Protein AF-A0A7V9PIA5-F1 (afdb_monomer_lite)

Foldseek 3Di:
DDDDDDPPDPQFLLVVLLQLLLVVQVVCVVPNDDPCPDPLNVVCVVCVLVLLVVCVVRRNHPVLNCLQAPPPVPDCVRNVRDYNNSNVVSNLLLVLLCVQDPDNVVSSVCSNNVPDSVCSNVNSCSSCVSNVND

Secondary structure (DSSP, 8-state):
------S-S---HHHHHHHHHHHHHHHHHHH-S-GGGSHHHHHHHHSHHHHHHHHHHHTT-STTHHHHSS-TTS-GGGTTTSTTHHHHHHHHHHHHHHHH-S-HHHHHHHHHH-S-HHHHHHHHTHHHHHTT--

Radius of gyration: 13.92 Å; chains: 1; bounding box: 31×35×35 Å

pLDDT: mean 89.43, std 14.12, range [36.72, 98.56]

Sequence (134 aa):
MHTQQPRHRTRNLLTAALGEGVADFASELAIGPWFAETERARYGAVHERDVWLDFRDEMMTDSTINTWMYNGMVPAPRNHGANDIGYWVGYRIARAYYNRAADKRAALRELILLPDADRVLRESGYAEYAEGLK

Structure (mmCIF, N/CA/C/O backbone):
data_AF-A0A7V9PIA5-F1
#
_entry.id   AF-A0A7V9PIA5-F1
#
loop_
_atom_site.group_PDB
_atom_site.id
_atom_site.type_symbol
_atom_site.label_atom_id
_atom_site.label_alt_id
_atom_site.label_comp_id
_atom_site.label_asym_id
_atom_site.label_entity_id
_atom_site.label_seq_id
_atom_site.pdbx_PDB_ins_code
_atom_site.Cartn_x
_atom_site.Cartn_y
_atom_site.Cartn_z
_atom_site.occupancy
_atom_site.B_iso_or_equiv
_atom_site.auth_seq_id
_atom_site.auth_comp_id
_atom_site.auth_asym_id
_atom_site.auth_atom_id
_atom_site.pdbx_PDB_model_num
ATOM 1 N N . MET A 1 1 ? 9.755 17.749 -0.487 1.00 36.72 1 MET A N 1
ATOM 2 C CA . MET A 1 1 ? 10.322 17.511 0.860 1.00 36.72 1 MET A CA 1
ATOM 3 C C . MET A 1 1 ? 9.211 16.900 1.706 1.00 36.72 1 MET A C 1
ATOM 5 O O . MET A 1 1 ? 8.235 17.587 1.967 1.00 36.72 1 MET A O 1
ATOM 9 N N . HIS A 1 2 ? 9.293 15.610 2.031 1.00 39.22 2 HIS A N 1
ATOM 10 C CA . HIS A 1 2 ? 8.366 14.926 2.942 1.00 39.22 2 HIS A CA 1
ATOM 11 C C . HIS A 1 2 ? 9.162 14.588 4.206 1.00 39.22 2 HIS A C 1
ATOM 13 O O . HIS A 1 2 ? 10.161 13.872 4.144 1.00 39.22 2 HIS A O 1
ATOM 19 N N . THR A 1 3 ? 8.808 15.214 5.326 1.00 55.38 3 THR A N 1
ATOM 20 C CA . THR A 1 3 ? 9.553 15.146 6.589 1.00 55.38 3 THR A CA 1
ATOM 21 C C . THR A 1 3 ? 8.780 14.354 7.638 1.00 55.38 3 THR A C 1
ATOM 23 O O . THR A 1 3 ? 7.600 14.623 7.829 1.00 55.38 3 THR A O 1
ATOM 26 N N . GLN A 1 4 ? 9.519 13.515 8.381 1.00 47.31 4 GLN A N 1
ATOM 27 C CA . GLN A 1 4 ? 9.179 12.842 9.651 1.00 47.31 4 GLN A CA 1
ATOM 28 C C . GLN A 1 4 ? 8.528 11.445 9.552 1.00 47.31 4 GLN 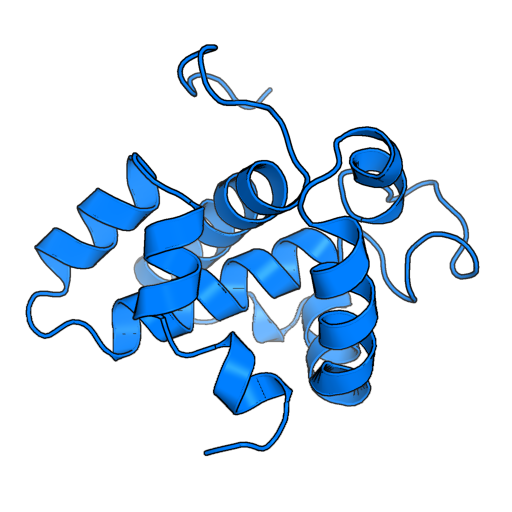A C 1
ATOM 30 O O . GLN A 1 4 ? 7.388 11.244 9.951 1.00 47.31 4 GLN A O 1
ATOM 35 N N . GLN A 1 5 ? 9.322 10.444 9.148 1.00 51.56 5 GLN A N 1
ATOM 36 C CA . GLN A 1 5 ? 9.140 9.060 9.614 1.00 51.56 5 GLN A CA 1
ATOM 37 C C . GLN A 1 5 ? 10.383 8.615 10.419 1.00 51.56 5 GLN A C 1
ATOM 39 O O . GLN A 1 5 ? 11.505 8.956 10.021 1.00 51.56 5 GLN A O 1
ATOM 44 N N . PRO A 1 6 ? 10.231 7.896 11.553 1.00 40.75 6 PRO A N 1
ATOM 45 C CA . PRO A 1 6 ? 11.356 7.475 12.389 1.00 40.75 6 PRO A CA 1
ATOM 46 C C . PRO A 1 6 ? 12.320 6.563 11.618 1.00 40.75 6 PRO A C 1
ATOM 48 O O . PRO A 1 6 ? 11.910 5.589 10.992 1.00 40.75 6 PRO A O 1
ATOM 51 N N . ARG A 1 7 ? 13.623 6.859 11.693 1.00 39.00 7 ARG A N 1
ATOM 52 C CA . ARG A 1 7 ? 14.716 6.215 10.932 1.00 39.00 7 ARG A CA 1
ATOM 53 C C . ARG A 1 7 ? 15.091 4.785 11.381 1.00 39.00 7 ARG A C 1
ATOM 55 O O . ARG A 1 7 ? 16.205 4.350 11.122 1.00 39.00 7 ARG A O 1
ATOM 62 N N . HIS A 1 8 ? 14.188 4.043 12.019 1.00 41.41 8 HIS A N 1
ATOM 63 C CA . HIS A 1 8 ? 14.454 2.679 12.503 1.00 41.41 8 HIS A CA 1
ATOM 64 C C . HIS A 1 8 ? 13.399 1.665 12.048 1.00 41.41 8 HIS A C 1
ATOM 66 O O . HIS A 1 8 ? 12.866 0.901 12.845 1.00 41.41 8 HIS A O 1
ATOM 72 N N . ARG A 1 9 ? 13.117 1.632 10.744 1.00 52.25 9 ARG A N 1
ATOM 73 C CA . ARG A 1 9 ? 12.511 0.459 10.109 1.00 52.25 9 ARG A CA 1
ATOM 74 C C . ARG A 1 9 ? 13.424 -0.038 9.014 1.00 52.25 9 ARG A C 1
ATOM 76 O O . ARG A 1 9 ? 13.931 0.767 8.233 1.00 52.25 9 ARG A O 1
ATOM 83 N N . THR A 1 10 ? 13.630 -1.347 8.976 1.00 54.81 10 THR A N 1
ATOM 84 C CA . THR A 1 10 ? 14.179 -2.060 7.825 1.00 54.81 10 THR A CA 1
ATOM 85 C C . THR A 1 10 ? 13.445 -1.542 6.590 1.00 54.81 10 THR A C 1
ATOM 87 O O . THR A 1 10 ? 12.227 -1.670 6.490 1.00 54.81 10 THR A O 1
ATOM 90 N N . ARG A 1 11 ? 14.153 -0.820 5.719 1.00 77.06 11 ARG A N 1
ATOM 91 C CA . ARG A 1 11 ? 13.538 -0.033 4.647 1.00 77.06 11 ARG A CA 1
ATOM 92 C C . ARG A 1 11 ? 13.271 -0.937 3.448 1.00 77.06 11 ARG A C 1
ATOM 94 O O . ARG A 1 11 ? 13.916 -0.784 2.427 1.00 77.06 11 ARG A O 1
ATOM 101 N N . ASN A 1 12 ? 12.378 -1.906 3.605 1.00 93.62 12 ASN A N 1
ATOM 102 C CA . ASN A 1 12 ? 11.940 -2.757 2.504 1.00 93.62 12 ASN A CA 1
ATOM 103 C C . ASN A 1 12 ? 10.829 -2.083 1.686 1.00 93.62 12 ASN A C 1
ATOM 105 O O . ASN A 1 12 ? 10.237 -1.076 2.101 1.00 93.62 12 ASN A O 1
ATOM 109 N N . LEU A 1 13 ? 10.554 -2.649 0.515 1.00 96.50 13 LEU A N 1
ATOM 110 C CA . LEU A 1 13 ? 9.521 -2.177 -0.393 1.00 96.50 13 LEU A CA 1
ATOM 111 C C . LEU A 1 13 ? 8.131 -2.147 0.263 1.00 96.50 13 LEU A C 1
ATOM 113 O O . LEU A 1 13 ? 7.418 -1.163 0.078 1.00 96.50 13 LEU A O 1
ATOM 117 N N . LEU A 1 14 ? 7.768 -3.130 1.098 1.00 97.75 14 LEU A N 1
ATOM 118 C CA . LEU A 1 14 ? 6.488 -3.128 1.820 1.00 97.75 14 LEU A CA 1
ATOM 119 C C . LEU A 1 14 ? 6.310 -1.867 2.675 1.00 97.75 14 LEU A C 1
ATOM 121 O O . LEU A 1 14 ? 5.277 -1.198 2.606 1.00 97.75 14 LEU A O 1
ATOM 125 N N . THR A 1 15 ? 7.326 -1.525 3.469 1.00 96.44 15 THR A N 1
ATOM 126 C CA . THR A 1 15 ? 7.286 -0.356 4.356 1.00 96.44 15 THR A CA 1
ATOM 127 C C . THR A 1 15 ? 7.216 0.943 3.555 1.00 96.44 15 THR A C 1
ATOM 129 O O . THR A 1 15 ? 6.489 1.857 3.942 1.00 96.44 15 THR A O 1
ATOM 132 N N . ALA A 1 16 ? 7.942 1.029 2.435 1.00 95.81 16 ALA A N 1
ATOM 133 C CA . ALA A 1 16 ? 7.906 2.191 1.548 1.00 95.81 16 A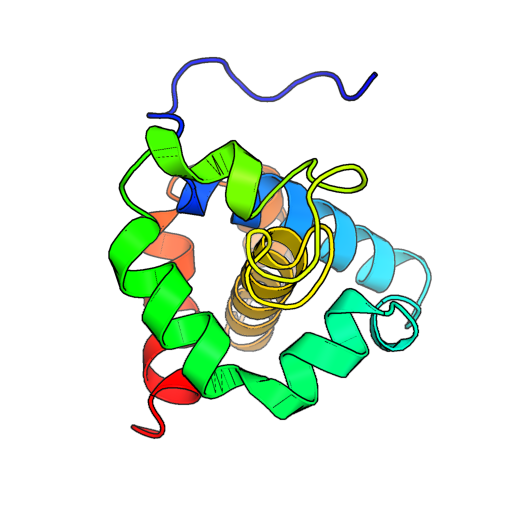LA A CA 1
ATOM 134 C C . ALA A 1 16 ? 6.528 2.358 0.884 1.00 95.81 16 ALA A C 1
ATOM 136 O O . ALA A 1 16 ? 5.939 3.437 0.953 1.00 95.81 16 ALA A O 1
ATOM 137 N N . ALA A 1 17 ? 5.995 1.281 0.304 1.00 97.44 17 ALA A N 1
ATOM 138 C CA . ALA A 1 17 ? 4.684 1.246 -0.331 1.00 97.44 17 ALA A CA 1
ATOM 139 C C . ALA A 1 17 ? 3.573 1.642 0.645 1.00 97.44 17 ALA A C 1
ATOM 141 O O . ALA A 1 17 ? 2.773 2.522 0.337 1.00 97.44 17 ALA A O 1
ATOM 142 N N . LEU A 1 18 ? 3.547 1.053 1.846 1.00 97.81 18 LEU A N 1
ATOM 143 C CA . LEU A 1 18 ? 2.578 1.416 2.882 1.00 97.81 18 LEU A CA 1
ATOM 144 C C . LEU A 1 18 ? 2.751 2.859 3.357 1.00 97.81 18 LEU A C 1
ATOM 146 O O . LEU A 1 18 ? 1.751 3.532 3.572 1.00 97.81 18 LEU A O 1
ATOM 150 N N . GLY A 1 19 ? 3.981 3.357 3.494 1.00 96.06 19 GLY A N 1
ATOM 151 C CA . GLY A 1 19 ? 4.226 4.741 3.903 1.00 96.06 19 GLY A CA 1
ATOM 152 C C . GLY A 1 19 ? 3.555 5.758 2.978 1.00 96.06 19 GLY A C 1
ATOM 153 O O . GLY A 1 19 ? 2.854 6.651 3.452 1.00 96.06 19 GLY A O 1
ATOM 154 N N . GLU A 1 20 ? 3.724 5.591 1.669 1.00 95.94 20 GLU A N 1
ATOM 155 C CA . GLU A 1 20 ? 3.126 6.486 0.678 1.00 95.94 20 GLU A CA 1
ATOM 156 C C . GLU A 1 20 ? 1.639 6.184 0.428 1.00 95.94 20 GLU A C 1
ATOM 158 O O . GLU A 1 20 ? 0.801 7.084 0.398 1.00 95.94 20 GLU A O 1
ATOM 163 N N . GLY A 1 21 ? 1.275 4.905 0.329 1.00 96.88 21 GLY A N 1
ATOM 164 C CA . GLY A 1 21 ? -0.104 4.478 0.111 1.00 96.88 21 GLY A CA 1
ATOM 165 C C . GLY A 1 21 ? -1.047 4.848 1.260 1.00 96.88 21 GLY A C 1
ATOM 166 O O . GLY A 1 21 ? -2.208 5.183 1.025 1.00 96.88 21 GLY A O 1
ATOM 167 N N . VAL A 1 22 ? -0.557 4.857 2.507 1.00 97.62 22 VAL A N 1
ATOM 168 C CA . VAL A 1 22 ? -1.305 5.385 3.659 1.00 97.62 22 VAL A CA 1
ATOM 169 C C . VAL A 1 22 ? -1.525 6.887 3.528 1.00 97.62 22 VAL A C 1
ATOM 171 O O . VAL A 1 22 ? -2.612 7.352 3.863 1.00 97.62 22 VAL A O 1
ATOM 174 N N . ALA A 1 23 ? -0.536 7.649 3.053 1.00 95.06 23 ALA A N 1
ATOM 175 C CA . ALA A 1 23 ? -0.699 9.085 2.847 1.00 95.06 23 ALA A CA 1
ATOM 176 C C . ALA A 1 23 ? -1.766 9.368 1.774 1.00 95.06 23 ALA A C 1
ATOM 178 O O . ALA A 1 23 ? -2.660 10.188 2.003 1.00 95.06 23 ALA A O 1
ATOM 179 N N . ASP A 1 24 ? -1.738 8.628 0.661 1.00 95.00 24 ASP A N 1
ATOM 180 C CA . ASP A 1 24 ? -2.755 8.696 -0.393 1.00 95.00 24 ASP A CA 1
ATOM 181 C C . ASP A 1 24 ? -4.154 8.342 0.148 1.00 95.00 24 ASP A C 1
ATOM 183 O O . ASP A 1 24 ? -5.120 9.085 -0.049 1.00 95.00 24 ASP A O 1
ATOM 187 N N . PHE A 1 25 ? -4.266 7.243 0.902 1.00 96.69 25 PHE A N 1
ATOM 188 C CA . PHE A 1 25 ? -5.533 6.789 1.480 1.00 96.69 25 PHE A CA 1
ATOM 189 C C . PHE A 1 25 ? -6.089 7.756 2.535 1.00 96.69 25 PHE A C 1
ATOM 191 O O . PHE A 1 25 ? -7.272 8.091 2.509 1.00 96.69 25 PHE A O 1
ATOM 198 N N . ALA A 1 26 ? -5.247 8.241 3.450 1.00 95.31 26 ALA A N 1
ATOM 199 C CA . ALA A 1 26 ? -5.647 9.209 4.467 1.00 95.31 26 ALA A CA 1
ATOM 200 C C . ALA A 1 26 ? -6.097 10.533 3.835 1.00 95.31 26 ALA A C 1
ATOM 202 O O . ALA A 1 26 ? -7.067 11.132 4.298 1.00 95.31 26 ALA A O 1
ATOM 203 N N . SER A 1 27 ? -5.431 10.957 2.758 1.00 93.38 27 SER A N 1
ATOM 204 C CA . SER A 1 27 ? -5.832 12.131 1.984 1.00 93.38 27 SER A CA 1
ATOM 205 C C . SER A 1 27 ? -7.209 11.913 1.366 1.00 93.38 27 SER A C 1
ATOM 207 O O . SER A 1 27 ? -8.096 12.736 1.558 1.00 93.38 27 SER A O 1
ATOM 209 N N . GLU A 1 28 ? -7.440 10.777 0.702 1.00 93.94 28 GLU A N 1
ATOM 210 C CA . GLU A 1 28 ? -8.753 10.437 0.140 1.00 93.94 28 GLU A CA 1
ATOM 211 C C . GLU A 1 28 ? -9.874 10.393 1.190 1.00 93.94 28 GLU A C 1
ATOM 213 O O . GLU A 1 28 ? -10.965 10.908 0.949 1.00 93.94 28 GLU A O 1
ATOM 218 N N . LEU A 1 29 ? -9.608 9.858 2.385 1.00 93.88 29 LEU A N 1
ATOM 219 C CA . LEU A 1 29 ? -10.569 9.910 3.492 1.00 93.88 29 LEU A CA 1
ATOM 220 C C . LEU A 1 29 ? -10.916 11.349 3.911 1.00 93.88 29 LEU A C 1
ATOM 222 O O . LEU A 1 29 ? -12.035 11.594 4.357 1.00 93.88 29 LEU A O 1
ATOM 226 N N . ALA A 1 30 ? -9.970 12.284 3.798 1.00 91.75 30 ALA A N 1
ATOM 227 C CA . ALA A 1 30 ? -10.150 13.674 4.212 1.00 91.75 30 ALA A CA 1
ATOM 228 C C . ALA A 1 30 ? -10.859 14.536 3.155 1.00 91.75 30 ALA A C 1
ATOM 230 O O . ALA A 1 30 ? -11.684 15.373 3.518 1.00 91.75 30 ALA A O 1
ATOM 231 N N . ILE A 1 31 ? -10.526 14.362 1.870 1.00 91.50 31 ILE A N 1
ATOM 232 C CA . ILE A 1 31 ? -10.988 15.252 0.788 1.00 91.50 31 ILE A CA 1
ATOM 233 C C . ILE A 1 31 ? -11.978 14.606 -0.192 1.00 91.50 31 ILE A C 1
ATOM 235 O O . ILE A 1 31 ? -12.493 15.296 -1.069 1.00 91.50 31 ILE A O 1
ATOM 239 N N . GLY A 1 32 ? -12.288 13.316 -0.034 1.00 88.38 32 GLY A N 1
ATOM 240 C CA . GLY A 1 32 ? -13.171 12.567 -0.931 1.00 88.38 32 GLY A CA 1
ATOM 241 C C . GLY A 1 32 ? -12.416 11.798 -2.024 1.00 88.38 32 GLY A C 1
ATOM 242 O O . GLY A 1 32 ? -11.190 11.841 -2.067 1.00 88.38 32 GLY A O 1
ATOM 243 N N . PRO A 1 33 ? -13.124 11.052 -2.894 1.00 83.75 33 PRO A N 1
ATOM 244 C CA . PRO A 1 33 ? -12.513 10.161 -3.879 1.00 83.75 33 PRO A CA 1
ATOM 245 C C . PRO A 1 33 ? -11.759 10.948 -4.957 1.00 83.75 33 PRO A C 1
ATOM 247 O O . PRO A 1 33 ? -12.357 11.707 -5.713 1.00 83.75 33 PRO A O 1
ATOM 250 N N . TRP A 1 34 ? -10.452 10.726 -5.049 1.00 83.19 34 TRP A N 1
ATOM 251 C CA . TRP A 1 34 ? -9.585 11.307 -6.086 1.00 83.19 34 TRP A CA 1
ATOM 252 C C . TRP A 1 34 ? -8.577 10.286 -6.622 1.00 83.19 34 TRP A C 1
ATOM 254 O O . TRP A 1 34 ? -8.128 10.373 -7.764 1.00 83.19 34 TRP A O 1
ATOM 264 N N . PHE A 1 35 ? -8.229 9.281 -5.813 1.00 80.75 35 PHE A N 1
ATOM 265 C CA . PHE A 1 35 ? -7.139 8.362 -6.113 1.00 80.75 35 PHE A CA 1
ATOM 266 C C . PHE A 1 35 ? -7.444 7.467 -7.320 1.00 80.75 35 PHE A C 1
ATOM 268 O O . PHE A 1 35 ? -6.552 7.170 -8.119 1.00 80.75 35 PHE A O 1
ATOM 275 N N . ALA A 1 36 ? -8.715 7.091 -7.492 1.00 78.06 36 ALA A N 1
ATOM 276 C CA . ALA A 1 36 ? -9.192 6.264 -8.602 1.00 78.06 36 ALA A CA 1
ATOM 277 C C . ALA A 1 36 ? -8.936 6.881 -9.992 1.00 78.06 36 ALA A C 1
ATOM 279 O O . ALA A 1 36 ? -8.917 6.162 -10.991 1.00 78.06 36 ALA A O 1
ATOM 280 N N . GLU A 1 37 ? -8.719 8.196 -10.079 1.00 79.44 37 GLU A N 1
ATOM 281 C CA . GLU A 1 37 ? -8.464 8.878 -11.350 1.00 79.44 37 GLU A CA 1
ATOM 282 C C . GLU A 1 37 ? -6.990 8.851 -11.773 1.00 79.44 37 GLU A C 1
ATOM 284 O O . GLU A 1 37 ? -6.683 9.164 -12.924 1.00 79.44 37 GLU A O 1
ATOM 289 N N . THR A 1 38 ? -6.085 8.435 -10.883 1.00 87.88 38 THR A N 1
ATOM 290 C CA . THR A 1 38 ? -4.649 8.368 -11.177 1.00 87.88 38 THR A CA 1
ATOM 291 C C . THR A 1 38 ? -4.317 7.234 -12.153 1.00 87.88 38 THR A C 1
ATOM 293 O O . THR A 1 38 ? -4.945 6.173 -12.137 1.00 87.88 38 THR A O 1
ATOM 296 N N . GLU A 1 39 ? -3.297 7.422 -12.997 1.00 88.06 39 GLU A N 1
ATOM 297 C CA . GLU A 1 39 ? -2.880 6.413 -13.988 1.00 88.06 39 GLU A CA 1
ATOM 298 C C . GLU A 1 39 ? -2.492 5.082 -13.332 1.00 88.06 39 GLU A C 1
ATOM 300 O O . GLU A 1 39 ? -2.964 4.025 -13.752 1.00 88.06 39 GLU A O 1
ATOM 305 N N . ARG A 1 40 ? -1.722 5.137 -12.238 1.00 90.44 40 ARG A N 1
ATOM 306 C CA . ARG A 1 40 ? -1.364 3.967 -11.419 1.00 90.44 40 ARG A CA 1
ATOM 307 C C . ARG A 1 40 ? -2.586 3.238 -10.858 1.00 90.44 40 ARG A C 1
ATOM 309 O O . ARG A 1 40 ? -2.581 2.013 -10.818 1.00 90.44 40 ARG A O 1
ATOM 316 N N . ALA A 1 41 ? -3.652 3.955 -10.483 1.00 91.12 41 ALA A N 1
ATOM 317 C CA . ALA A 1 41 ? -4.879 3.327 -10.002 1.00 91.12 41 ALA A CA 1
ATOM 318 C C . ALA A 1 41 ? -5.659 2.621 -11.107 1.00 91.12 41 ALA A C 1
ATOM 320 O O . ALA A 1 41 ? -6.149 1.514 -10.885 1.00 91.12 41 ALA A O 1
ATOM 321 N N . ARG A 1 42 ? -5.729 3.223 -12.297 1.00 93.06 42 ARG A N 1
ATOM 322 C CA . ARG A 1 42 ? -6.361 2.602 -13.468 1.00 93.06 42 ARG A CA 1
ATOM 323 C C . ARG A 1 42 ? -5.600 1.358 -13.917 1.00 93.06 42 ARG A C 1
ATOM 325 O O . ARG A 1 42 ? -6.220 0.320 -14.116 1.00 93.06 42 ARG A O 1
ATOM 332 N N . TYR A 1 43 ? -4.274 1.451 -14.027 1.00 94.25 43 TYR A N 1
ATOM 333 C CA . TYR A 1 43 ? -3.431 0.316 -14.400 1.00 94.25 43 TYR A CA 1
ATOM 334 C C . TYR A 1 43 ? -3.513 -0.803 -13.356 1.00 94.25 43 TYR A C 1
ATOM 336 O O . TYR A 1 43 ? -3.862 -1.934 -13.687 1.00 94.25 43 TYR A O 1
ATOM 344 N N . GLY A 1 44 ? -3.281 -0.475 -12.082 1.00 94.12 44 GLY A N 1
ATOM 345 C CA . GLY A 1 44 ? -3.317 -1.449 -10.996 1.00 94.12 44 GLY A CA 1
ATOM 346 C C . GLY A 1 44 ? -4.665 -2.158 -10.879 1.00 94.12 44 GLY A C 1
ATOM 347 O O . GLY A 1 44 ? -4.693 -3.360 -10.666 1.00 94.12 44 GLY A O 1
ATOM 348 N N . ALA A 1 45 ? -5.793 -1.466 -11.079 1.00 93.00 45 ALA A N 1
ATOM 349 C CA . ALA A 1 45 ? -7.111 -2.104 -11.027 1.00 93.00 45 ALA A CA 1
ATOM 350 C C . ALA A 1 45 ? -7.319 -3.165 -12.125 1.00 93.00 45 ALA A C 1
ATOM 352 O O . ALA A 1 45 ? -7.999 -4.160 -11.887 1.00 93.00 45 ALA A O 1
ATOM 353 N N . VAL A 1 46 ? -6.741 -2.966 -13.313 1.00 95.12 46 VAL A N 1
ATOM 354 C CA . VAL A 1 46 ? -6.826 -3.922 -14.431 1.00 95.12 46 VAL A CA 1
ATOM 355 C C . VAL A 1 46 ? -5.837 -5.079 -14.257 1.00 95.12 46 VAL A C 1
ATOM 357 O O . VAL A 1 46 ? -6.157 -6.212 -14.608 1.00 95.12 46 VAL A O 1
ATOM 360 N N . HIS A 1 47 ? -4.662 -4.807 -13.687 1.00 95.31 47 HIS A N 1
ATOM 361 C CA . HIS A 1 47 ? -3.548 -5.754 -13.554 1.00 95.31 47 HIS A CA 1
ATOM 362 C C . HIS A 1 47 ? -3.318 -6.220 -12.110 1.00 95.31 47 HIS A C 1
ATOM 364 O O . HIS A 1 47 ? -2.213 -6.614 -11.748 1.00 95.31 47 HIS A O 1
ATOM 370 N N . GLU A 1 48 ? -4.352 -6.161 -11.270 1.00 95.56 48 GLU A N 1
ATOM 371 C CA . GLU A 1 48 ? -4.211 -6.253 -9.813 1.00 95.56 48 GLU A CA 1
ATOM 372 C C . GLU A 1 48 ? -3.462 -7.504 -9.353 1.00 95.56 48 GLU A C 1
ATOM 374 O O . GLU A 1 48 ? -2.544 -7.414 -8.539 1.00 95.56 48 GLU A O 1
ATOM 379 N N . ARG A 1 49 ? -3.844 -8.664 -9.889 1.00 95.44 49 ARG A N 1
ATOM 380 C CA . ARG A 1 49 ? -3.243 -9.942 -9.513 1.00 95.44 49 ARG A CA 1
ATOM 381 C C . ARG A 1 49 ? -1.776 -10.027 -9.925 1.00 95.44 49 ARG A C 1
ATOM 383 O O . ARG A 1 49 ? -0.961 -10.455 -9.118 1.00 95.44 49 ARG A O 1
ATOM 390 N N . ASP A 1 50 ? -1.447 -9.617 -11.145 1.00 95.12 50 ASP A N 1
ATOM 391 C CA . ASP A 1 50 ? -0.078 -9.694 -11.667 1.00 95.12 50 ASP A CA 1
ATOM 392 C C . ASP A 1 50 ? 0.843 -8.747 -10.885 1.00 95.12 50 ASP A C 1
ATOM 394 O O . ASP A 1 50 ? 1.868 -9.170 -10.358 1.00 95.12 50 ASP A O 1
ATOM 398 N N . VAL A 1 51 ? 0.398 -7.499 -10.683 1.00 96.12 51 VAL A N 1
ATOM 399 C CA . VAL A 1 51 ? 1.097 -6.504 -9.856 1.00 96.12 51 VAL A CA 1
ATOM 400 C C . VAL A 1 51 ? 1.299 -7.017 -8.429 1.00 96.12 51 VAL A C 1
ATOM 402 O O . VAL A 1 51 ? 2.361 -6.811 -7.847 1.00 96.12 51 VAL A O 1
ATOM 405 N N . TRP A 1 52 ? 0.300 -7.683 -7.841 1.00 97.50 52 TRP A N 1
ATOM 406 C CA . TRP A 1 52 ? 0.437 -8.262 -6.505 1.00 97.50 52 TRP A CA 1
ATOM 407 C C . TRP A 1 52 ? 1.475 -9.385 -6.451 1.00 97.50 52 TRP A C 1
ATOM 409 O O . TRP A 1 52 ? 2.261 -9.416 -5.507 1.00 97.50 52 TRP A O 1
ATOM 419 N N . LEU A 1 53 ? 1.482 -10.300 -7.423 1.00 96.31 53 LEU A N 1
ATOM 420 C CA . LEU A 1 53 ? 2.426 -11.420 -7.443 1.00 96.31 53 LEU A CA 1
ATOM 421 C C . LEU A 1 53 ? 3.873 -10.921 -7.522 1.00 96.31 53 LEU A C 1
ATOM 423 O O . LEU A 1 53 ? 4.687 -11.322 -6.691 1.00 96.31 53 LEU A O 1
ATOM 427 N N . ASP A 1 54 ? 4.151 -9.985 -8.432 1.00 95.62 54 ASP A N 1
ATOM 428 C CA . ASP A 1 54 ? 5.471 -9.358 -8.558 1.00 95.62 54 ASP A CA 1
ATOM 429 C C . ASP A 1 54 ? 5.846 -8.607 -7.268 1.00 95.62 54 ASP A C 1
ATOM 431 O O . ASP A 1 54 ? 6.953 -8.745 -6.742 1.00 95.62 54 ASP A O 1
ATOM 435 N N . PHE A 1 55 ? 4.899 -7.851 -6.698 1.00 97.38 55 PHE A N 1
ATOM 436 C CA . PHE A 1 55 ? 5.135 -7.102 -5.467 1.00 97.38 55 PHE A CA 1
ATOM 437 C C . PHE A 1 55 ? 5.463 -8.032 -4.304 1.00 97.38 55 PHE A C 1
ATOM 439 O O . PHE A 1 55 ? 6.419 -7.788 -3.576 1.00 97.38 55 PHE A O 1
ATOM 446 N N . ARG A 1 56 ? 4.689 -9.103 -4.112 1.00 96.94 56 ARG A N 1
ATOM 447 C CA . ARG A 1 56 ? 4.855 -10.064 -3.016 1.00 96.94 56 ARG A CA 1
ATOM 448 C C . ARG A 1 56 ? 6.241 -10.707 -3.036 1.00 96.94 56 ARG A C 1
ATOM 450 O O . ARG A 1 56 ? 6.827 -10.901 -1.970 1.00 96.94 56 ARG A O 1
ATOM 457 N N . ASP A 1 57 ? 6.755 -11.017 -4.220 1.00 96.12 57 ASP A N 1
ATOM 458 C CA . ASP A 1 57 ? 8.056 -11.663 -4.383 1.00 96.12 57 ASP A CA 1
ATOM 459 C C . ASP A 1 57 ? 9.219 -10.692 -4.072 1.00 96.12 57 ASP A C 1
ATOM 461 O O . ASP A 1 57 ? 10.288 -11.115 -3.627 1.00 96.12 57 ASP A O 1
ATOM 465 N N . GLU A 1 58 ? 8.993 -9.380 -4.205 1.00 96.12 58 GLU A N 1
ATOM 466 C CA . GLU A 1 58 ? 10.002 -8.334 -3.993 1.00 96.12 58 GLU A CA 1
ATOM 467 C C . GLU A 1 58 ? 9.817 -7.512 -2.696 1.00 96.12 58 GLU A C 1
ATOM 469 O O . GLU A 1 58 ? 10.734 -6.815 -2.261 1.00 96.12 58 GLU A O 1
ATOM 474 N N . MET A 1 59 ? 8.667 -7.584 -2.019 1.00 96.06 59 MET A N 1
ATOM 475 C CA . MET A 1 59 ? 8.290 -6.631 -0.958 1.00 96.06 59 MET A CA 1
ATOM 476 C C . MET A 1 59 ? 9.216 -6.624 0.268 1.00 96.06 59 MET A C 1
ATOM 478 O O . MET A 1 59 ? 9.233 -5.653 1.029 1.00 96.06 59 MET A O 1
ATOM 482 N N . MET A 1 60 ? 9.995 -7.692 0.460 1.00 95.56 60 MET A N 1
ATOM 483 C CA . MET A 1 60 ? 10.920 -7.850 1.586 1.00 95.56 60 MET A CA 1
ATOM 484 C C . MET A 1 60 ? 12.342 -7.347 1.298 1.00 95.56 60 MET A C 1
ATOM 486 O O . MET A 1 60 ? 13.160 -7.325 2.218 1.00 95.56 60 MET A O 1
ATOM 490 N N . THR A 1 61 ? 12.640 -6.908 0.069 1.00 91.56 61 THR A N 1
ATOM 491 C CA . THR A 1 61 ? 13.931 -6.303 -0.303 1.00 91.56 61 THR A CA 1
ATOM 492 C C . THR A 1 61 ? 13.839 -4.778 -0.417 1.00 91.56 61 THR A C 1
ATOM 494 O O . THR A 1 61 ? 12.758 -4.205 -0.548 1.00 91.56 61 THR A O 1
ATOM 497 N N . ASP A 1 62 ? 14.981 -4.101 -0.310 1.00 90.38 62 ASP A N 1
ATOM 498 C CA . ASP A 1 62 ? 15.135 -2.660 -0.533 1.00 90.38 62 ASP A CA 1
ATOM 499 C C . ASP A 1 62 ? 15.657 -2.333 -1.946 1.00 90.38 62 ASP A C 1
ATOM 501 O O . ASP A 1 62 ? 15.425 -1.243 -2.469 1.00 90.38 62 ASP A O 1
ATOM 505 N N . SER A 1 63 ? 16.325 -3.298 -2.584 1.00 86.25 63 SER A N 1
ATOM 506 C CA . SER A 1 63 ? 17.022 -3.136 -3.866 1.00 86.25 63 SER A CA 1
ATOM 507 C C . SER A 1 63 ? 16.106 -2.821 -5.048 1.00 86.25 63 SER A C 1
ATOM 509 O O . SER A 1 63 ? 16.560 -2.229 -6.026 1.00 86.25 63 SER A O 1
ATOM 511 N N . THR A 1 64 ? 14.825 -3.173 -4.950 1.00 88.31 64 THR A N 1
ATOM 512 C CA . THR A 1 64 ? 13.825 -2.954 -6.001 1.00 88.31 64 THR A CA 1
ATOM 513 C C . THR A 1 64 ? 12.957 -1.730 -5.736 1.00 88.31 64 THR A C 1
ATOM 515 O O . THR A 1 64 ? 12.128 -1.376 -6.563 1.00 88.31 64 THR A O 1
ATOM 518 N N . ILE A 1 65 ? 13.155 -0.999 -4.632 1.00 91.44 65 ILE A N 1
ATOM 519 C CA . ILE A 1 65 ? 12.307 0.160 -4.304 1.00 91.44 65 ILE A CA 1
ATOM 520 C C . ILE A 1 65 ? 12.221 1.154 -5.468 1.00 91.44 65 ILE A C 1
ATOM 522 O O . ILE A 1 65 ? 11.147 1.674 -5.734 1.00 91.44 65 ILE A O 1
ATOM 526 N N . ASN A 1 66 ? 13.310 1.385 -6.199 1.00 91.00 66 ASN A N 1
ATOM 527 C CA . ASN A 1 66 ? 13.339 2.322 -7.326 1.00 91.00 66 ASN A CA 1
ATOM 528 C C . ASN A 1 66 ? 12.626 1.827 -8.603 1.00 91.00 66 ASN A C 1
ATOM 530 O O . ASN A 1 66 ? 12.402 2.633 -9.504 1.00 91.00 66 ASN A O 1
ATOM 534 N N . THR A 1 67 ? 12.281 0.539 -8.711 1.00 92.31 67 THR A N 1
ATOM 535 C CA . THR A 1 67 ? 11.453 0.008 -9.807 1.00 92.31 67 THR A CA 1
ATOM 536 C C . THR A 1 67 ? 9.968 0.120 -9.480 1.00 92.31 67 THR A C 1
ATOM 538 O O . THR A 1 67 ? 9.159 0.213 -10.394 1.00 92.31 67 THR A O 1
ATOM 541 N N . TRP A 1 68 ? 9.600 0.227 -8.201 1.00 94.81 68 TRP A N 1
ATOM 542 C CA . TRP A 1 68 ? 8.210 0.347 -7.738 1.00 94.81 68 TRP A CA 1
ATOM 543 C C . TRP A 1 68 ? 7.795 1.759 -7.313 1.00 94.81 68 TRP A C 1
ATOM 545 O O . TRP A 1 68 ? 6.614 2.103 -7.387 1.00 94.81 68 TRP A O 1
ATOM 555 N N . MET A 1 69 ? 8.752 2.546 -6.819 1.00 94.00 69 MET A N 1
ATOM 556 C CA . MET A 1 69 ? 8.541 3.797 -6.093 1.00 94.00 69 MET A CA 1
ATOM 557 C C . MET A 1 69 ? 9.465 4.897 -6.615 1.00 94.00 69 MET A C 1
ATOM 559 O O . MET A 1 69 ? 10.641 4.657 -6.895 1.00 94.00 69 MET A O 1
ATOM 563 N N . TYR A 1 70 ? 8.957 6.128 -6.643 1.00 90.12 70 TYR A N 1
ATOM 564 C CA . TYR A 1 70 ? 9.675 7.334 -7.062 1.00 90.12 70 TYR A CA 1
ATOM 565 C C . TYR A 1 70 ? 10.274 7.203 -8.471 1.00 90.12 70 TYR A C 1
ATOM 567 O O . TYR A 1 70 ? 11.370 7.694 -8.751 1.00 90.12 70 TYR A O 1
ATOM 575 N N . ASN A 1 71 ? 9.570 6.501 -9.358 1.00 88.56 71 ASN A N 1
ATOM 576 C CA . ASN A 1 71 ? 10.133 5.936 -10.584 1.00 88.56 71 ASN A CA 1
ATOM 577 C C . ASN A 1 71 ? 9.640 6.648 -11.858 1.00 88.56 71 ASN A C 1
ATOM 579 O O . ASN A 1 71 ? 9.757 6.096 -12.944 1.00 88.56 71 ASN A O 1
ATOM 583 N N . GLY A 1 72 ? 9.138 7.885 -11.764 1.00 84.06 72 GLY A N 1
ATOM 584 C CA . GLY A 1 72 ? 8.547 8.617 -12.899 1.00 84.06 72 GLY A CA 1
ATOM 585 C C . GLY A 1 72 ? 9.460 8.852 -14.117 1.00 84.06 72 GLY A C 1
ATOM 586 O O . GLY A 1 72 ? 8.983 9.265 -15.170 1.00 84.06 72 GLY A O 1
ATOM 587 N N . MET A 1 73 ? 10.767 8.591 -13.996 1.00 84.06 73 MET A N 1
ATOM 588 C CA . MET A 1 73 ? 11.739 8.620 -15.102 1.00 84.06 73 MET A CA 1
ATOM 589 C C . MET A 1 73 ? 12.169 7.218 -15.579 1.00 84.06 73 MET A C 1
ATOM 591 O O . MET A 1 73 ? 12.988 7.100 -16.491 1.00 84.06 73 MET A O 1
ATOM 595 N N . VAL A 1 74 ? 11.655 6.154 -14.960 1.00 81.94 74 VAL A N 1
ATOM 596 C CA . VAL A 1 74 ? 11.938 4.760 -15.307 1.00 81.94 74 VAL A CA 1
ATOM 597 C C . VAL A 1 74 ? 11.000 4.332 -16.444 1.00 81.94 74 VAL A C 1
ATOM 599 O O . VAL A 1 74 ? 9.787 4.481 -16.321 1.00 81.94 74 VAL A O 1
ATOM 602 N N . PRO A 1 75 ? 11.521 3.793 -17.563 1.00 80.12 75 PRO A N 1
ATOM 603 C CA . PRO A 1 75 ? 10.684 3.335 -18.671 1.00 80.12 75 PRO A CA 1
ATOM 604 C C . PRO A 1 75 ? 9.699 2.231 -18.262 1.00 80.12 75 PRO A C 1
ATOM 606 O O . PRO A 1 75 ? 10.041 1.377 -17.444 1.00 80.12 75 PRO A O 1
ATOM 609 N N . ALA A 1 76 ? 8.538 2.178 -18.926 1.00 75.06 76 ALA A N 1
ATOM 610 C CA . ALA A 1 76 ? 7.461 1.215 -18.653 1.00 75.06 76 ALA A CA 1
ATOM 611 C C . ALA A 1 76 ? 7.898 -0.266 -18.494 1.00 75.06 76 ALA A C 1
ATOM 613 O O . ALA A 1 76 ? 7.412 -0.945 -17.593 1.00 75.06 76 ALA A O 1
ATOM 614 N N . PRO A 1 77 ? 8.863 -0.799 -19.276 1.00 80.25 77 PRO A N 1
ATOM 615 C CA . PRO A 1 77 ? 9.324 -2.182 -19.102 1.00 80.25 77 PRO A CA 1
ATOM 616 C C . PRO A 1 77 ? 10.073 -2.461 -17.788 1.00 80.25 77 PRO A C 1
ATOM 618 O O . PRO A 1 77 ? 10.430 -3.603 -17.527 1.00 80.25 77 PRO A O 1
ATOM 621 N N . ARG A 1 78 ? 10.402 -1.426 -17.006 1.00 82.62 78 ARG A N 1
ATOM 622 C CA . ARG A 1 78 ? 11.205 -1.513 -15.776 1.00 82.62 78 ARG A CA 1
ATOM 623 C C . ARG A 1 78 ? 10.489 -0.954 -14.544 1.00 82.62 78 ARG A C 1
ATOM 625 O O . ARG A 1 78 ? 11.109 -0.888 -13.488 1.00 82.62 78 ARG A O 1
ATOM 632 N N . ASN A 1 79 ? 9.234 -0.523 -14.685 1.00 85.50 79 ASN A N 1
ATOM 633 C CA . ASN A 1 79 ? 8.444 0.080 -13.609 1.00 85.50 79 ASN A CA 1
ATOM 634 C C . ASN A 1 79 ? 7.198 -0.746 -13.238 1.00 85.50 79 ASN A C 1
ATOM 636 O O . ASN A 1 79 ? 6.248 -0.205 -12.680 1.00 85.50 79 ASN A O 1
ATOM 640 N N . HIS A 1 80 ? 7.180 -2.036 -13.596 1.00 88.56 80 HIS A N 1
ATOM 641 C CA . HIS A 1 80 ? 6.036 -2.933 -13.366 1.00 88.56 80 HIS A CA 1
ATOM 642 C C . HIS A 1 80 ? 4.731 -2.432 -14.012 1.00 88.56 80 HIS A C 1
ATOM 644 O O . HIS A 1 80 ? 3.624 -2.675 -13.535 1.00 88.56 80 HIS A O 1
ATOM 650 N N . GLY A 1 81 ? 4.876 -1.716 -15.133 1.00 87.06 81 GLY A N 1
ATOM 651 C CA . GLY A 1 81 ? 3.797 -1.297 -16.022 1.00 87.06 81 GLY A CA 1
ATOM 652 C C . GLY A 1 81 ? 3.203 0.086 -15.754 1.00 87.06 81 GLY A C 1
ATOM 653 O O . GLY A 1 81 ? 2.558 0.634 -16.649 1.00 87.06 81 GLY A O 1
ATOM 654 N N . ALA A 1 82 ? 3.453 0.697 -14.591 1.00 90.12 82 ALA A N 1
ATOM 655 C CA . ALA A 1 82 ? 3.022 2.064 -14.306 1.00 90.12 82 ALA A CA 1
ATOM 656 C C . ALA A 1 82 ? 3.956 2.792 -13.334 1.00 90.12 82 ALA A C 1
ATOM 658 O O . ALA A 1 82 ? 4.560 2.202 -12.440 1.00 90.12 82 ALA A O 1
ATOM 659 N N . ASN A 1 83 ? 4.027 4.117 -13.475 1.00 92.12 83 ASN A N 1
ATOM 660 C CA . ASN A 1 83 ? 4.788 4.940 -12.544 1.00 92.12 83 ASN A CA 1
ATOM 661 C C . ASN A 1 83 ? 4.198 4.844 -11.131 1.00 92.12 83 ASN A C 1
ATOM 663 O O . ASN A 1 83 ? 2.983 4.931 -10.948 1.00 92.12 83 ASN A O 1
ATOM 667 N N . ASP A 1 84 ? 5.073 4.694 -10.142 1.00 93.38 84 ASP A N 1
ATOM 668 C CA . ASP A 1 84 ? 4.769 4.676 -8.717 1.00 93.38 84 ASP A CA 1
ATOM 669 C C . ASP A 1 84 ? 3.710 3.628 -8.337 1.00 93.38 84 ASP A C 1
ATOM 671 O O . ASP A 1 84 ? 2.921 3.817 -7.407 1.00 93.38 84 ASP A O 1
ATOM 675 N N . ILE A 1 85 ? 3.675 2.499 -9.056 1.00 96.25 85 ILE A N 1
ATOM 676 C CA . ILE A 1 85 ? 2.679 1.442 -8.849 1.00 96.25 85 ILE A CA 1
ATOM 677 C C . ILE A 1 85 ? 2.762 0.811 -7.450 1.00 96.25 85 ILE A C 1
ATOM 679 O O . ILE A 1 85 ? 1.744 0.374 -6.913 1.00 96.25 85 ILE A O 1
ATOM 683 N N . GLY A 1 86 ? 3.921 0.860 -6.782 1.00 96.69 86 GLY A N 1
ATOM 684 C CA . GLY A 1 86 ? 4.044 0.418 -5.390 1.00 96.69 86 GLY A CA 1
ATOM 685 C C . GLY A 1 86 ? 3.195 1.244 -4.413 1.00 96.69 86 GLY A C 1
ATOM 686 O O . GLY A 1 86 ? 2.664 0.703 -3.444 1.00 96.69 86 GLY A O 1
ATOM 687 N N . TYR A 1 87 ? 2.956 2.527 -4.698 1.00 96.44 87 TYR A N 1
ATOM 688 C CA . TYR A 1 87 ? 2.054 3.348 -3.889 1.00 96.44 87 TYR A CA 1
ATOM 689 C C . TYR A 1 87 ? 0.613 2.839 -3.970 1.00 96.44 87 TYR A C 1
ATOM 691 O O . TYR A 1 87 ? -0.118 2.857 -2.981 1.00 96.44 87 TYR A O 1
ATOM 699 N N . TRP A 1 88 ? 0.200 2.386 -5.157 1.00 97.06 88 TRP A N 1
ATOM 700 C CA . TRP A 1 88 ? -1.125 1.818 -5.362 1.00 97.06 88 TRP A CA 1
ATOM 701 C C . TRP A 1 88 ? -1.308 0.531 -4.563 1.00 97.06 88 TRP A C 1
ATOM 703 O O . TRP A 1 88 ? -2.328 0.385 -3.889 1.00 97.06 88 TRP A O 1
ATOM 713 N N . VAL A 1 89 ? -0.300 -0.344 -4.537 1.00 98.00 89 VAL A N 1
ATOM 714 C CA . VAL A 1 89 ? -0.328 -1.544 -3.688 1.00 98.00 89 VAL A CA 1
ATOM 715 C C . VAL A 1 89 ? -0.465 -1.159 -2.212 1.00 98.00 89 VAL A C 1
ATOM 717 O O . VAL A 1 89 ? -1.353 -1.658 -1.518 1.00 98.00 89 VAL A O 1
ATOM 720 N N . GLY A 1 90 ? 0.345 -0.208 -1.736 1.00 98.12 90 GLY A N 1
ATOM 721 C CA . GLY A 1 90 ? 0.260 0.295 -0.364 1.00 98.12 90 GLY A CA 1
ATOM 722 C C . GLY A 1 90 ? -1.112 0.875 -0.013 1.00 98.12 90 GLY A C 1
ATOM 723 O O . GLY A 1 90 ? -1.661 0.581 1.050 1.00 98.12 90 GLY A O 1
ATOM 724 N N . TYR A 1 91 ? -1.706 1.643 -0.929 1.00 98.00 91 TYR A N 1
ATOM 725 C CA . TYR A 1 91 ? -3.051 2.194 -0.785 1.00 98.00 91 TYR A CA 1
ATOM 726 C C . TYR A 1 91 ? -4.101 1.081 -0.656 1.00 98.00 91 TYR A C 1
ATOM 728 O O . TYR A 1 91 ? -4.982 1.152 0.205 1.00 98.00 91 TYR A O 1
ATOM 736 N N . ARG A 1 92 ? -4.004 0.021 -1.471 1.00 98.19 92 ARG A N 1
ATOM 737 C CA . ARG A 1 92 ? -4.939 -1.112 -1.426 1.00 98.19 92 ARG A CA 1
ATOM 738 C C . ARG A 1 92 ? -4.861 -1.867 -0.103 1.00 98.19 92 ARG A C 1
ATOM 740 O O . ARG A 1 92 ? -5.911 -2.151 0.478 1.00 98.19 92 ARG A O 1
ATOM 747 N N . ILE A 1 93 ? -3.653 -2.111 0.406 1.00 98.56 93 ILE A N 1
ATOM 748 C CA . ILE A 1 93 ? -3.446 -2.735 1.721 1.00 98.56 93 ILE A CA 1
ATOM 749 C C . ILE A 1 93 ? -4.036 -1.849 2.829 1.00 98.56 93 ILE A C 1
ATOM 751 O O . ILE A 1 93 ? -4.810 -2.332 3.657 1.00 98.56 93 ILE A O 1
ATOM 755 N N . ALA A 1 94 ? -3.730 -0.546 2.824 1.00 98.44 94 ALA A N 1
ATOM 756 C CA . ALA A 1 94 ? -4.222 0.401 3.826 1.00 98.44 94 ALA A CA 1
ATOM 757 C C . ALA A 1 94 ? -5.757 0.480 3.844 1.00 98.44 94 ALA A C 1
ATOM 759 O O . ALA A 1 94 ? -6.380 0.384 4.905 1.00 98.44 94 ALA A O 1
ATOM 760 N N . ARG A 1 95 ? -6.378 0.582 2.664 1.00 97.81 95 ARG A N 1
ATOM 761 C CA . ARG A 1 95 ? -7.835 0.592 2.506 1.00 97.81 95 ARG A CA 1
ATOM 762 C C . ARG A 1 95 ? -8.463 -0.716 2.990 1.00 97.81 95 ARG A C 1
ATOM 764 O O . ARG A 1 95 ? -9.464 -0.674 3.703 1.00 97.81 95 ARG A O 1
ATOM 771 N N . ALA A 1 96 ? -7.888 -1.869 2.642 1.00 98.25 96 ALA A N 1
ATOM 772 C CA . ALA A 1 96 ? -8.380 -3.173 3.089 1.00 98.25 96 ALA A CA 1
ATOM 773 C C . ALA A 1 96 ? -8.306 -3.317 4.621 1.00 98.25 96 ALA A C 1
ATOM 775 O O . ALA A 1 96 ? -9.304 -3.670 5.255 1.00 98.25 96 ALA A O 1
ATOM 776 N N . TYR A 1 97 ? -7.172 -2.941 5.223 1.00 98.56 97 TYR A N 1
ATOM 777 C CA . TYR A 1 97 ? -6.983 -2.916 6.676 1.00 98.56 97 TYR A CA 1
ATOM 778 C C . TYR A 1 97 ? -8.009 -2.019 7.372 1.00 98.56 97 TYR A C 1
ATOM 780 O O . TYR A 1 97 ? -8.731 -2.458 8.271 1.00 98.56 97 TYR A O 1
ATOM 788 N N . TYR A 1 98 ? -8.145 -0.775 6.906 1.00 98.38 98 TYR A N 1
ATOM 789 C CA . TYR A 1 98 ? -9.122 0.162 7.446 1.00 98.38 98 TYR A CA 1
ATOM 790 C C . TYR A 1 98 ? -10.550 -0.372 7.327 1.00 98.38 98 TYR A C 1
ATOM 792 O O . TYR A 1 98 ? -11.317 -0.278 8.284 1.00 98.38 98 TYR A O 1
ATOM 800 N N . ASN A 1 99 ? -10.924 -0.957 6.186 1.00 97.62 99 ASN A N 1
ATOM 801 C CA . ASN A 1 99 ? -12.273 -1.470 5.947 1.00 97.62 99 ASN A CA 1
ATOM 802 C C . ASN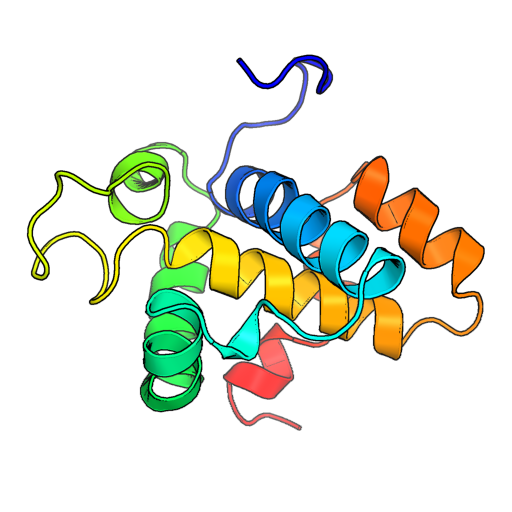 A 1 99 ? -12.630 -2.639 6.869 1.00 97.62 99 ASN A C 1
ATOM 804 O O . ASN A 1 99 ? -13.758 -2.683 7.363 1.00 97.62 99 ASN A O 1
ATOM 808 N N . ARG A 1 100 ? -11.673 -3.523 7.162 1.00 97.38 100 ARG A N 1
ATOM 809 C CA . ARG A 1 100 ? -11.871 -4.677 8.048 1.00 97.38 100 ARG A CA 1
ATOM 810 C C . ARG A 1 100 ? -11.907 -4.305 9.534 1.00 97.38 100 ARG A C 1
ATOM 812 O O . ARG A 1 100 ? -12.504 -5.027 10.329 1.00 97.38 100 ARG A O 1
ATOM 819 N N . ALA A 1 101 ? -11.302 -3.184 9.923 1.00 97.62 101 ALA A N 1
ATOM 820 C CA . ALA A 1 101 ? -11.260 -2.763 11.317 1.00 97.62 101 ALA A CA 1
ATOM 821 C C . ALA A 1 101 ? -12.638 -2.339 11.857 1.00 97.62 101 A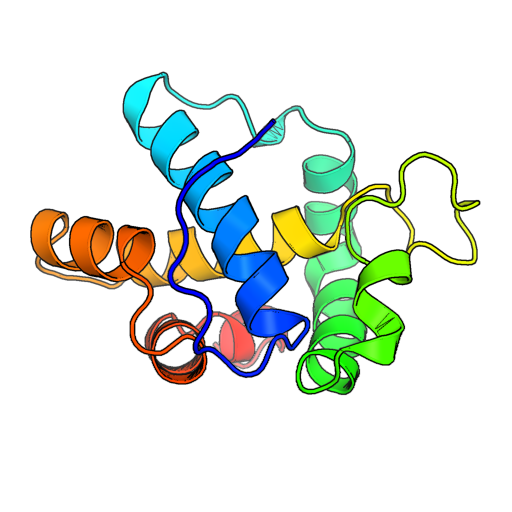LA A C 1
ATOM 823 O O . ALA A 1 101 ? -13.359 -1.565 11.218 1.00 97.62 101 ALA A O 1
ATOM 824 N N . ALA A 1 102 ? -12.971 -2.790 13.070 1.00 97.06 102 ALA A N 1
ATOM 825 C CA . ALA A 1 102 ? -14.170 -2.357 13.790 1.00 97.06 102 ALA A CA 1
ATOM 826 C C . ALA A 1 102 ? -14.039 -0.910 14.300 1.00 97.06 102 ALA A C 1
ATOM 828 O O . ALA A 1 102 ? -14.950 -0.104 14.127 1.00 97.06 102 ALA A O 1
ATOM 829 N N . ASP A 1 103 ? -12.882 -0.560 14.872 1.00 98.00 103 ASP A N 1
ATOM 830 C CA . ASP A 1 103 ? -12.564 0.809 15.281 1.00 98.00 103 ASP A CA 1
ATOM 831 C C . ASP A 1 103 ? -11.755 1.521 14.188 1.00 98.00 103 ASP A C 1
ATOM 833 O O . ASP A 1 103 ? -10.546 1.328 14.031 1.00 98.00 103 ASP A O 1
ATOM 837 N N . LYS A 1 104 ? -12.438 2.390 13.438 1.00 97.25 104 LYS A N 1
ATOM 838 C CA . LYS A 1 104 ? -11.837 3.169 12.349 1.00 97.25 104 LYS A CA 1
ATOM 839 C C . LYS A 1 104 ? -10.796 4.182 12.825 1.00 97.25 104 LYS A C 1
ATOM 841 O O . LYS A 1 104 ? -9.850 4.464 12.091 1.00 97.25 104 LYS A O 1
ATOM 846 N N . ARG A 1 105 ? -10.946 4.743 14.030 1.00 97.31 105 ARG A N 1
ATOM 847 C CA . ARG A 1 105 ? -9.995 5.730 14.568 1.00 97.31 105 ARG A CA 1
ATOM 848 C C . ARG A 1 105 ? -8.705 5.043 14.990 1.00 97.31 105 ARG A C 1
ATOM 850 O O . ARG A 1 105 ? -7.626 5.539 14.670 1.00 97.31 105 ARG A O 1
ATOM 857 N N . ALA A 1 106 ? -8.821 3.893 15.654 1.00 97.81 106 ALA A N 1
ATOM 858 C CA . ALA A 1 106 ? -7.670 3.065 15.993 1.00 97.81 106 ALA A CA 1
ATOM 859 C C . ALA A 1 106 ? -6.936 2.596 14.729 1.00 97.81 106 ALA A C 1
ATOM 861 O O . ALA A 1 106 ? -5.718 2.738 14.649 1.00 97.81 106 ALA A O 1
ATOM 862 N N . ALA A 1 107 ? -7.668 2.136 13.708 1.00 98.19 107 ALA A N 1
ATOM 863 C CA . ALA A 1 107 ? -7.075 1.694 12.449 1.00 98.19 107 ALA A CA 1
ATOM 864 C C . ALA A 1 107 ? -6.342 2.815 11.704 1.00 98.19 107 ALA A C 1
ATOM 866 O O . ALA A 1 107 ? -5.227 2.611 11.236 1.00 98.19 107 ALA A O 1
ATOM 867 N N . LEU A 1 108 ? -6.925 4.015 11.626 1.00 97.69 108 LEU A N 1
ATOM 868 C CA . LEU A 1 108 ? -6.260 5.151 10.988 1.00 97.69 108 LEU A CA 1
ATOM 869 C C . LEU A 1 108 ? -4.988 5.563 11.743 1.00 97.69 108 LEU A C 1
ATOM 871 O O . LEU A 1 108 ? -3.966 5.837 11.119 1.00 97.69 108 LEU A O 1
ATOM 875 N N . ARG A 1 109 ? -5.021 5.567 13.082 1.00 97.38 109 ARG A N 1
ATOM 876 C CA . ARG A 1 109 ? -3.830 5.831 13.902 1.00 97.38 109 ARG A CA 1
ATOM 877 C C . ARG A 1 109 ? -2.739 4.791 13.652 1.00 97.38 109 ARG A C 1
ATOM 879 O O . ARG A 1 109 ? -1.575 5.158 13.518 1.00 97.38 109 ARG A O 1
ATOM 886 N N . GLU A 1 110 ? -3.121 3.521 13.588 1.00 97.88 110 GLU A N 1
ATOM 887 C CA . GLU A 1 110 ? -2.219 2.409 13.302 1.00 97.88 110 GLU A CA 1
ATOM 888 C C . GLU A 1 110 ? -1.578 2.547 11.920 1.00 97.88 110 GLU A C 1
ATOM 890 O O . GLU A 1 110 ? -0.368 2.413 11.807 1.00 97.88 110 GLU A O 1
ATOM 895 N N . LEU A 1 111 ? -2.353 2.899 10.892 1.00 97.75 111 LEU A N 1
ATOM 896 C CA . LEU A 1 111 ? -1.841 3.133 9.541 1.00 97.75 111 LEU A CA 1
ATOM 897 C C . LEU A 1 111 ? -0.878 4.326 9.487 1.00 97.75 111 LEU A C 1
ATOM 899 O O . LEU A 1 111 ? 0.190 4.209 8.900 1.00 97.75 111 LEU A O 1
ATOM 903 N N . ILE A 1 112 ? -1.213 5.455 10.122 1.00 96.19 112 ILE A N 1
ATOM 904 C CA . ILE A 1 112 ? -0.367 6.664 10.115 1.00 96.19 112 ILE A CA 1
ATOM 905 C C . ILE A 1 112 ? 0.962 6.424 10.841 1.00 96.19 112 ILE A C 1
ATOM 907 O O . ILE A 1 112 ? 2.013 6.878 10.389 1.00 96.19 112 ILE A O 1
ATOM 911 N N . LEU A 1 113 ? 0.930 5.730 11.982 1.00 95.88 113 LEU A N 1
ATOM 912 C CA . LEU A 1 113 ? 2.141 5.412 12.742 1.00 95.88 113 LEU A CA 1
ATOM 913 C C . LEU A 1 113 ? 2.900 4.227 12.131 1.00 95.88 113 LEU A C 1
ATOM 915 O O . LEU A 1 113 ? 4.124 4.163 12.248 1.00 95.88 113 LEU A O 1
ATOM 919 N N . LEU A 1 114 ? 2.183 3.310 11.480 1.00 95.75 114 LEU A N 1
ATOM 920 C CA . LEU A 1 114 ? 2.634 2.101 10.790 1.00 95.75 114 LEU A CA 1
ATOM 921 C C . LEU A 1 114 ? 3.590 1.206 11.610 1.00 95.75 114 LEU A C 1
ATOM 923 O O . LEU A 1 114 ? 4.542 0.697 11.038 1.00 95.75 114 LEU A O 1
ATOM 927 N N . PRO A 1 115 ? 3.442 1.017 12.938 1.00 94.50 115 PRO A N 1
ATOM 928 C CA . PRO A 1 115 ? 4.484 0.409 13.782 1.00 94.50 115 PRO A CA 1
ATOM 929 C C . PRO A 1 115 ? 4.968 -0.964 13.289 1.00 94.50 115 PRO A C 1
ATOM 931 O O . PRO A 1 115 ? 6.152 -1.254 13.448 1.00 94.50 115 PRO A O 1
ATOM 934 N N . ASP A 1 116 ? 4.091 -1.741 12.648 1.00 95.62 116 ASP A N 1
ATOM 935 C CA . ASP A 1 116 ? 4.378 -3.052 12.066 1.00 95.62 116 ASP A CA 1
ATOM 936 C C . ASP A 1 116 ? 3.703 -3.182 10.684 1.00 95.62 116 ASP A C 1
ATOM 938 O O . ASP A 1 116 ? 2.485 -3.350 10.576 1.00 95.62 116 ASP A O 1
ATOM 942 N N . ALA A 1 117 ? 4.505 -3.066 9.621 1.00 96.31 117 ALA A N 1
ATOM 943 C CA . ALA A 1 117 ? 4.042 -3.141 8.236 1.00 96.31 117 ALA A CA 1
ATOM 944 C C . ALA A 1 117 ? 3.548 -4.551 7.866 1.00 96.31 117 ALA A C 1
ATOM 946 O O . ALA A 1 117 ? 2.507 -4.697 7.221 1.00 96.31 117 ALA A O 1
ATOM 947 N N . ASP A 1 118 ? 4.252 -5.588 8.322 1.00 96.81 118 ASP A N 1
ATOM 948 C CA . ASP A 1 118 ? 3.890 -6.982 8.087 1.00 96.81 118 ASP A CA 1
ATOM 949 C C . ASP A 1 118 ? 2.550 -7.328 8.746 1.00 96.81 118 ASP A C 1
ATOM 951 O O . ASP A 1 118 ? 1.723 -8.028 8.158 1.00 96.81 118 ASP A O 1
ATOM 955 N N . ARG A 1 119 ? 2.298 -6.822 9.961 1.00 97.38 119 ARG A N 1
ATOM 956 C CA . ARG A 1 119 ? 1.004 -6.980 10.636 1.00 97.38 119 ARG A CA 1
ATOM 957 C C . ARG A 1 119 ? -0.114 -6.297 9.869 1.00 97.38 119 ARG A C 1
ATOM 959 O O . ARG A 1 119 ? -1.143 -6.933 9.656 1.00 97.38 119 ARG A O 1
ATOM 966 N N . VAL A 1 120 ? 0.085 -5.050 9.436 1.00 98.31 120 VAL A N 1
ATOM 967 C CA . VAL A 1 120 ? -0.911 -4.330 8.627 1.00 98.31 120 VAL A CA 1
ATOM 968 C C . VAL A 1 120 ? -1.253 -5.128 7.370 1.00 98.31 120 VAL A C 1
ATOM 970 O O . VAL A 1 120 ? -2.434 -5.320 7.084 1.00 98.31 120 VAL A O 1
ATOM 973 N N . LEU A 1 121 ? -0.255 -5.671 6.664 1.00 98.19 121 LEU A N 1
ATOM 974 C CA . LEU A 1 121 ? -0.495 -6.529 5.504 1.00 98.19 121 LEU A CA 1
ATOM 975 C C . LEU A 1 121 ? -1.297 -7.786 5.873 1.00 98.19 121 LEU A C 1
ATOM 977 O O . LEU A 1 121 ? -2.348 -8.022 5.275 1.00 98.19 121 LEU A O 1
ATOM 981 N N . ARG A 1 122 ? -0.855 -8.566 6.867 1.00 97.50 122 ARG A N 1
ATOM 982 C CA . ARG A 1 122 ? -1.544 -9.804 7.276 1.00 97.50 122 ARG A CA 1
ATOM 983 C C . ARG A 1 122 ? -2.989 -9.551 7.703 1.00 97.50 122 ARG A C 1
ATOM 985 O O . ARG A 1 122 ? -3.899 -10.246 7.267 1.00 97.50 122 ARG A O 1
ATOM 992 N N . GLU A 1 123 ? -3.213 -8.550 8.547 1.00 97.88 123 GLU A N 1
ATOM 993 C CA . GLU A 1 123 ? -4.539 -8.251 9.092 1.00 97.88 123 GLU A CA 1
ATOM 994 C C . GLU A 1 123 ? -5.454 -7.560 8.076 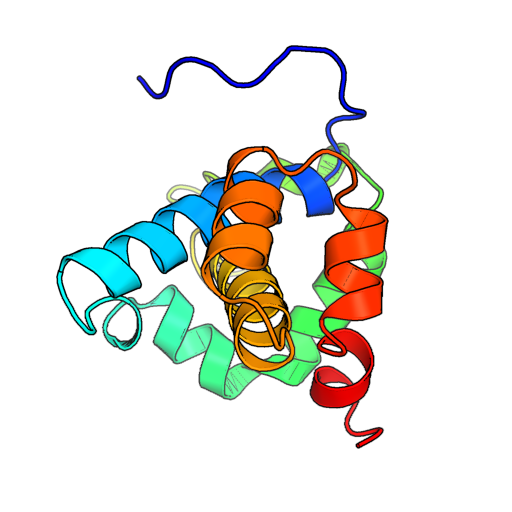1.00 97.88 123 GLU A C 1
ATOM 996 O O . GLU A 1 123 ? -6.674 -7.655 8.206 1.00 97.88 123 GLU A O 1
ATOM 1001 N N . SER A 1 124 ? -4.906 -6.928 7.030 1.00 97.94 124 SER A N 1
ATOM 1002 C CA . SER A 1 124 ? -5.713 -6.357 5.943 1.00 97.94 124 SER A CA 1
ATOM 1003 C C . SER A 1 124 ? -6.520 -7.411 5.185 1.00 97.94 124 SER A C 1
ATOM 1005 O O . SER A 1 124 ? -7.603 -7.124 4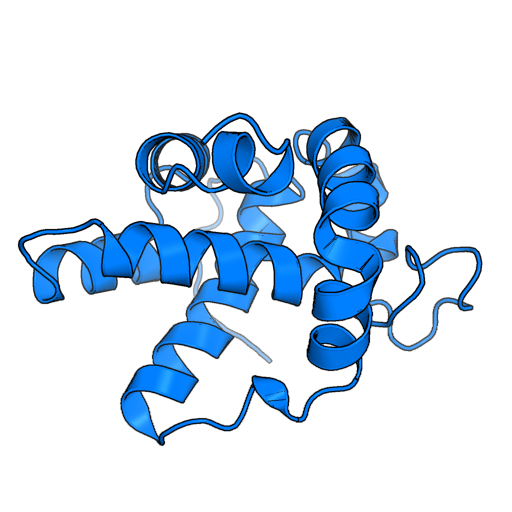.675 1.00 97.94 124 SER A O 1
ATOM 1007 N N . GLY A 1 125 ? -5.998 -8.639 5.110 1.00 97.50 125 GLY A N 1
ATOM 1008 C CA . GLY A 1 125 ? -6.546 -9.699 4.279 1.00 97.50 125 GLY A CA 1
ATOM 1009 C C . GLY A 1 125 ? -6.419 -9.452 2.768 1.00 97.50 125 GLY A C 1
ATOM 1010 O O . GLY A 1 125 ? -7.125 -10.114 2.004 1.00 97.50 125 GLY A O 1
ATOM 1011 N N . TYR A 1 126 ? -5.597 -8.476 2.358 1.00 97.81 126 TYR A N 1
ATOM 1012 C CA . TYR A 1 126 ? -5.410 -8.080 0.962 1.00 97.81 126 TYR A CA 1
ATOM 1013 C C . TYR A 1 126 ? -4.710 -9.160 0.137 1.00 97.81 126 TYR A C 1
ATOM 1015 O O . TYR A 1 126 ? -5.134 -9.419 -0.982 1.00 97.81 126 TYR A O 1
ATOM 1023 N N . ALA A 1 127 ? -3.692 -9.818 0.701 1.00 96.00 127 ALA A N 1
ATOM 1024 C CA . ALA A 1 127 ? -2.926 -10.853 0.010 1.00 96.00 127 ALA A CA 1
ATOM 1025 C C . ALA A 1 127 ? -3.828 -11.981 -0.511 1.00 96.00 127 ALA A C 1
ATOM 1027 O O . ALA A 1 127 ? -3.791 -12.329 -1.685 1.00 96.00 127 ALA A O 1
ATOM 1028 N N . GLU A 1 128 ? -4.711 -12.503 0.341 1.00 95.00 128 GLU A N 1
ATOM 1029 C CA . GLU A 1 128 ? -5.603 -13.595 -0.042 1.00 95.00 128 GLU A CA 1
ATOM 1030 C C . GLU A 1 128 ? -6.687 -13.126 -1.018 1.00 95.00 128 GLU A C 1
ATOM 1032 O O . GLU A 1 128 ? -7.101 -13.891 -1.881 1.00 95.00 128 GLU A O 1
ATOM 1037 N N . TYR A 1 129 ? -7.138 -11.871 -0.912 1.00 95.25 129 TYR A N 1
ATOM 1038 C CA . TYR A 1 129 ? -8.046 -11.284 -1.900 1.00 95.25 129 TYR A CA 1
ATOM 1039 C C . TYR A 1 129 ? -7.373 -11.177 -3.279 1.00 95.25 129 TYR A C 1
ATOM 1041 O O . TYR A 1 129 ? -7.938 -11.631 -4.272 1.00 95.25 129 TYR A O 1
ATOM 1049 N N . ALA A 1 130 ? -6.154 -10.633 -3.343 1.00 93.06 130 ALA A N 1
ATOM 1050 C CA . ALA A 1 130 ? -5.422 -10.425 -4.592 1.00 93.06 130 ALA A CA 1
ATOM 1051 C C . ALA A 1 130 ? -4.998 -11.748 -5.259 1.00 93.06 130 ALA A C 1
ATOM 1053 O O . ALA A 1 130 ? -4.890 -11.829 -6.483 1.00 93.06 130 ALA A O 1
ATOM 1054 N N . GLU A 1 131 ? -4.815 -12.810 -4.471 1.00 91.50 131 GLU A N 1
ATOM 1055 C CA . GLU A 1 131 ? -4.539 -14.164 -4.966 1.00 91.50 131 GLU A CA 1
ATOM 1056 C C . GLU A 1 131 ? -5.801 -14.943 -5.380 1.00 91.50 131 GLU A C 1
ATOM 1058 O O . GLU A 1 131 ? -5.681 -16.024 -5.958 1.00 91.50 131 GLU A O 1
ATOM 1063 N N . GLY A 1 132 ? -7.002 -14.401 -5.142 1.00 85.69 132 GLY A N 1
ATOM 1064 C CA . GLY A 1 132 ? -8.275 -15.059 -5.462 1.00 85.69 132 GLY A CA 1
ATOM 1065 C C . GLY A 1 132 ? -8.659 -16.178 -4.488 1.00 85.69 132 GLY A C 1
ATOM 1066 O O . GLY A 1 132 ? -9.365 -17.112 -4.861 1.00 85.69 132 GLY A O 1
ATOM 1067 N N . LEU A 1 133 ? -8.171 -16.108 -3.248 1.00 68.19 133 LEU A N 1
ATOM 1068 C CA . LEU A 1 133 ? -8.386 -17.096 -2.186 1.00 68.19 133 LEU A CA 1
ATOM 1069 C C . LEU A 1 133 ? -9.557 -16.734 -1.246 1.00 68.19 133 LEU A C 1
ATOM 1071 O O . LEU A 1 133 ? -9.717 -17.371 -0.202 1.00 68.19 133 LEU A O 1
ATOM 1075 N N . LYS A 1 134 ? -10.362 -15.715 -1.579 1.00 54.62 134 LYS A N 1
ATOM 1076 C CA . LYS A 1 134 ? -11.515 -15.232 -0.798 1.00 54.62 134 LYS A CA 1
ATOM 1077 C C . LYS A 1 134 ? -12.715 -14.922 -1.683 1.00 54.62 134 LYS A C 1
ATOM 1079 O O . LYS A 1 134 ? -12.495 -14.382 -2.788 1.00 54.62 134 LYS A O 1
#